Protein AF-A0A957F0U4-F1 (afdb_monomer_lite)

Radius of gyration: 16.95 Å; chains: 1; bounding box: 50×36×35 Å

pLDDT: mean 85.15, std 15.04, range [44.69, 97.94]

Foldseek 3Di:
DDPCLVVVHQAAEEAQDPVVLVVVVVVNVVSVVPDPDPPDDDPCNDPHRYHNHDPVPDDDDFQQDQEDEDPDDQDFDPPQPPDPPQRRGGRLQVCCVVCVRNRHVNGYYHRDDDPCVCVRPVSVVVCVVRDDDDDDDDDDPVVCPVVD

Secondary structure (DSSP, 8-state):
--HHHHTT----EEESSHHHHHHHHHHHHHHHHTS-TTS---TT--S-SEEES-GGG----TT-EEEEEE---S-B-S-----SSTTTTBHHHHHHHHHGGGEEEEEEEEE---GGGGG-HHHHHHHHHH-SS----PPPGGGTGGG-

Structure (mmCIF, N/CA/C/O backbone):
data_AF-A0A957F0U4-F1
#
_entry.id   AF-A0A957F0U4-F1
#
loop_
_atom_site.group_PDB
_atom_site.id
_atom_site.type_symbol
_atom_site.label_atom_id
_atom_site.label_alt_id
_atom_site.label_comp_id
_atom_site.label_asym_id
_atom_site.label_entity_id
_atom_site.label_seq_id
_atom_site.pdbx_PDB_ins_code
_atom_site.Cartn_x
_atom_site.Cartn_y
_atom_site.Cartn_z
_atom_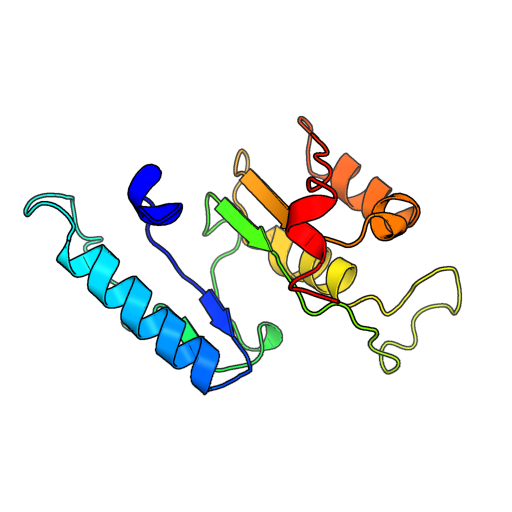site.occupancy
_atom_site.B_iso_or_equiv
_atom_site.auth_seq_id
_atom_site.auth_comp_id
_atom_site.auth_asym_id
_atom_site.auth_atom_id
_atom_site.pdbx_PDB_model_num
ATOM 1 N N . MET A 1 1 ? -16.183 1.140 -14.136 1.00 66.81 1 MET A N 1
ATOM 2 C CA . MET A 1 1 ? -16.352 1.439 -12.695 1.00 66.81 1 MET A CA 1
ATOM 3 C C . MET A 1 1 ? -15.010 1.209 -12.011 1.00 66.81 1 MET A C 1
ATOM 5 O O . MET A 1 1 ? -14.382 0.207 -12.324 1.00 66.81 1 MET A O 1
ATOM 9 N N . THR A 1 2 ? -14.528 2.124 -11.166 1.00 84.88 2 THR A N 1
ATOM 10 C CA . THR A 1 2 ? -13.252 1.944 -10.437 1.00 84.88 2 THR A CA 1
ATOM 11 C C . THR A 1 2 ? -13.449 1.050 -9.208 1.00 84.88 2 THR A C 1
ATOM 13 O O . THR A 1 2 ? -14.565 0.962 -8.696 1.00 84.88 2 THR A O 1
ATOM 16 N N . LEU A 1 3 ? -12.377 0.431 -8.693 1.00 86.19 3 LEU A N 1
ATOM 17 C CA . LEU A 1 3 ? -12.421 -0.366 -7.454 1.00 86.19 3 LEU A CA 1
ATOM 18 C C . LEU A 1 3 ? -12.997 0.440 -6.280 1.00 86.19 3 LEU A C 1
ATOM 20 O O . LEU A 1 3 ? -13.911 -0.016 -5.597 1.00 86.19 3 LEU A O 1
ATOM 24 N N . ALA A 1 4 ? -12.498 1.664 -6.086 1.00 87.88 4 ALA A N 1
ATOM 25 C CA . ALA A 1 4 ? -12.974 2.549 -5.029 1.00 87.88 4 ALA A CA 1
ATOM 26 C C . ALA A 1 4 ? -14.466 2.885 -5.185 1.00 87.88 4 ALA A C 1
ATOM 28 O O . ALA A 1 4 ? -15.193 2.873 -4.197 1.00 87.88 4 ALA A O 1
ATOM 29 N N . GLY A 1 5 ? -14.944 3.107 -6.416 1.00 87.25 5 GLY A N 1
ATOM 30 C CA . GLY A 1 5 ? -16.369 3.307 -6.682 1.00 87.25 5 GLY A CA 1
ATOM 31 C C . GLY A 1 5 ? -17.212 2.068 -6.395 1.00 87.25 5 GLY A C 1
ATOM 32 O O . GLY A 1 5 ? -18.257 2.187 -5.765 1.00 87.25 5 GLY A O 1
ATOM 33 N N . GLY A 1 6 ? -16.740 0.884 -6.798 1.00 88.44 6 GLY A N 1
ATOM 34 C CA . GLY A 1 6 ? -17.403 -0.401 -6.536 1.00 88.44 6 GLY A CA 1
ATOM 35 C C . GLY A 1 6 ? -17.592 -0.704 -5.053 1.00 88.44 6 GLY A C 1
ATOM 36 O O . GLY A 1 6 ? -18.590 -1.302 -4.666 1.00 88.44 6 GLY A O 1
ATOM 37 N N . LEU A 1 7 ? -16.649 -0.254 -4.227 1.00 88.56 7 LEU A N 1
ATOM 38 C CA . LEU A 1 7 ? -16.619 -0.511 -2.789 1.00 88.56 7 LEU A CA 1
ATOM 39 C C . LEU A 1 7 ? -17.058 0.696 -1.940 1.00 88.56 7 LEU A C 1
ATOM 41 O O . LEU A 1 7 ? -17.000 0.632 -0.715 1.00 88.56 7 LEU A O 1
ATOM 45 N N . GLY A 1 8 ? -17.459 1.812 -2.561 1.00 88.69 8 GLY A N 1
ATOM 46 C CA . GLY A 1 8 ? -17.833 3.043 -1.851 1.00 88.69 8 GLY A CA 1
ATOM 47 C C . GLY A 1 8 ? -16.690 3.702 -1.063 1.00 88.69 8 GLY A C 1
ATOM 48 O O . GLY A 1 8 ? -16.945 4.522 -0.176 1.00 88.69 8 GLY A O 1
ATOM 49 N N . LEU A 1 9 ? -15.437 3.369 -1.378 1.00 88.56 9 LEU A N 1
ATOM 50 C CA . LEU A 1 9 ? -14.249 3.809 -0.645 1.00 88.56 9 LEU A CA 1
ATOM 51 C C . LEU A 1 9 ? -13.925 5.278 -0.898 1.00 88.56 9 LEU A C 1
ATOM 53 O O . LEU A 1 9 ? -14.300 5.867 -1.914 1.00 88.56 9 LEU A O 1
ATOM 57 N N . GLU A 1 10 ? -13.184 5.857 0.036 1.00 90.19 10 GLU A N 1
ATOM 58 C CA . GLU A 1 10 ? -12.592 7.179 -0.091 1.00 90.19 10 GLU A CA 1
ATOM 59 C C . GLU A 1 10 ? -11.103 7.028 -0.451 1.00 90.19 10 GLU A C 1
ATOM 61 O O . GLU A 1 10 ? -10.327 6.560 0.383 1.00 90.19 10 GLU A O 1
ATOM 66 N N . PRO A 1 11 ? -10.689 7.346 -1.694 1.00 92.81 11 PRO A N 1
ATOM 67 C CA . PRO A 1 11 ? -9.326 7.081 -2.130 1.00 92.81 11 PRO A CA 1
ATOM 68 C C . PRO A 1 11 ? -8.342 8.168 -1.687 1.00 92.81 11 PRO A C 1
ATOM 70 O O . PRO A 1 11 ? -8.630 9.370 -1.732 1.00 92.81 11 PRO A O 1
ATOM 73 N N . PHE A 1 12 ? -7.146 7.696 -1.352 1.00 94.56 12 PHE A N 1
ATOM 74 C CA . PHE A 1 12 ? -5.940 8.468 -1.083 1.00 94.56 12 PHE A CA 1
ATOM 75 C C . PHE A 1 12 ? -4.772 7.814 -1.817 1.00 94.56 12 PHE A C 1
ATOM 77 O O . PHE A 1 12 ? -4.815 6.614 -2.093 1.00 94.56 12 PHE A O 1
ATOM 84 N N . GLY A 1 13 ? -3.735 8.580 -2.135 1.00 94.62 13 GLY A N 1
ATOM 85 C CA . GLY A 1 13 ? -2.591 8.043 -2.859 1.00 94.62 13 GLY A CA 1
ATOM 86 C C . GLY A 1 13 ? -1.367 8.939 -2.817 1.00 94.62 13 GLY A C 1
ATOM 87 O O . GLY A 1 13 ? -1.447 10.130 -2.519 1.00 94.62 13 GLY A O 1
ATOM 88 N N . VAL A 1 14 ? -0.232 8.335 -3.140 1.00 95.50 14 VAL A N 1
ATOM 89 C CA . VAL A 1 14 ? 1.056 8.997 -3.314 1.00 95.50 14 VAL A CA 1
ATOM 90 C C . VAL A 1 14 ? 1.693 8.457 -4.587 1.00 95.50 14 VAL A C 1
ATOM 92 O O . VAL A 1 14 ? 1.637 7.256 -4.846 1.00 95.50 14 VAL A O 1
ATOM 95 N N . GLU A 1 15 ? 2.234 9.346 -5.407 1.00 95.62 15 GLU A N 1
ATOM 96 C CA . GLU A 1 15 ? 2.829 9.014 -6.697 1.00 95.62 15 GLU A CA 1
ATOM 97 C C . GLU A 1 15 ? 3.985 9.974 -6.976 1.00 95.62 15 GLU A C 1
ATOM 99 O O . GLU A 1 15 ? 3.832 11.182 -6.829 1.00 95.62 15 GLU A O 1
ATOM 104 N N . LEU A 1 16 ? 5.132 9.435 -7.389 1.00 94.56 16 LEU A N 1
ATOM 105 C CA . LEU A 1 16 ? 6.346 10.210 -7.660 1.00 94.56 16 LEU A CA 1
ATOM 106 C C . LEU A 1 16 ? 6.346 10.857 -9.047 1.00 94.56 16 LEU A C 1
ATOM 108 O O . LEU A 1 16 ? 6.992 11.876 -9.248 1.00 94.56 16 LEU A O 1
ATOM 112 N N . HIS A 1 17 ? 5.666 10.255 -10.021 1.00 95.38 17 HIS A N 1
ATOM 113 C CA . HIS A 1 17 ? 5.626 10.757 -11.386 1.00 95.38 17 HIS A CA 1
ATOM 114 C C . HIS A 1 17 ? 4.478 11.753 -11.563 1.00 95.38 17 HIS A C 1
ATOM 116 O O . HIS A 1 17 ? 3.307 11.365 -11.560 1.00 95.38 17 HIS A O 1
ATOM 122 N N . GLU A 1 18 ? 4.809 13.008 -11.857 1.00 96.19 18 GLU A N 1
ATOM 123 C CA . GLU A 1 18 ? 3.865 14.127 -11.981 1.00 96.19 18 GLU A CA 1
ATOM 124 C C . GLU A 1 18 ? 2.632 13.802 -12.831 1.00 96.19 18 GLU A C 1
ATOM 126 O O . GLU A 1 18 ? 1.501 13.895 -12.357 1.00 96.19 18 GLU A O 1
ATOM 131 N N . GLY A 1 19 ? 2.834 13.319 -14.062 1.00 97.06 19 GLY A N 1
ATOM 132 C CA . GLY A 1 19 ? 1.721 12.984 -14.958 1.00 97.06 19 GLY A CA 1
ATOM 133 C C . GLY A 1 19 ? 0.788 11.889 -14.419 1.00 97.06 19 GLY A C 1
ATOM 134 O O . GLY A 1 19 ? -0.423 11.957 -14.624 1.00 97.06 19 GLY A O 1
ATOM 135 N N . ARG A 1 20 ? 1.317 10.899 -13.682 1.00 95.75 20 ARG A N 1
ATOM 136 C CA . ARG A 1 20 ? 0.506 9.840 -13.062 1.00 95.75 20 ARG A CA 1
ATOM 137 C C . ARG A 1 20 ? -0.223 10.369 -11.830 1.00 95.75 20 ARG A C 1
ATOM 139 O O . ARG A 1 20 ? -1.387 10.028 -11.630 1.00 95.75 20 ARG A O 1
ATOM 146 N N . ALA A 1 21 ? 0.421 11.238 -11.049 1.00 96.19 21 ALA A N 1
ATOM 147 C CA . ALA A 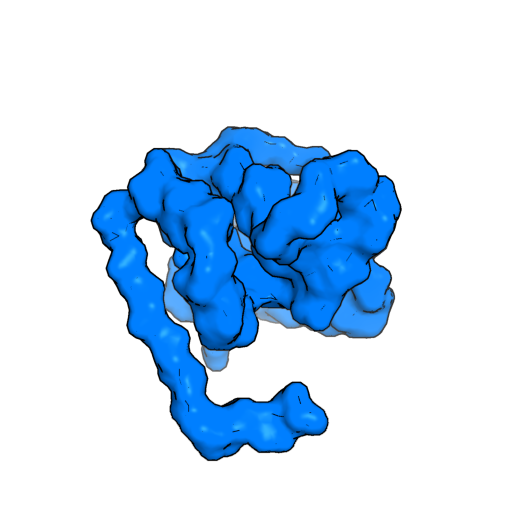1 21 ? -0.202 11.898 -9.908 1.00 96.19 21 ALA A CA 1
ATOM 148 C C . ALA A 1 21 ? -1.372 12.788 -10.359 1.00 96.19 21 ALA A C 1
ATOM 150 O O . ALA A 1 21 ? -2.448 12.743 -9.761 1.00 96.19 21 ALA A O 1
ATOM 151 N N . GLU A 1 22 ? -1.208 13.535 -11.451 1.00 96.50 22 GLU A N 1
ATOM 152 C CA . GLU A 1 22 ? -2.260 14.395 -11.998 1.00 96.50 22 GLU A CA 1
ATOM 153 C C . GLU A 1 22 ? -3.419 13.587 -12.604 1.00 96.50 22 GLU A C 1
ATOM 155 O O . GLU A 1 22 ? -4.595 13.878 -12.355 1.00 96.50 22 GLU A O 1
ATOM 160 N N . ALA A 1 23 ? -3.111 12.495 -13.310 1.00 95.81 23 ALA A N 1
ATOM 161 C CA . ALA A 1 23 ? -4.126 11.551 -13.773 1.00 95.81 23 ALA A CA 1
ATOM 162 C C . ALA A 1 23 ? -4.918 10.947 -12.597 1.00 95.81 23 ALA A C 1
ATOM 164 O O . ALA A 1 23 ? -6.149 10.873 -12.643 1.00 95.81 23 ALA A O 1
ATOM 165 N N . ALA A 1 24 ? -4.236 10.574 -11.508 1.00 94.81 24 ALA A N 1
ATOM 166 C CA . ALA A 1 24 ? -4.876 10.064 -10.301 1.00 94.81 24 ALA A CA 1
ATOM 167 C C . ALA A 1 24 ? -5.756 11.124 -9.616 1.00 94.81 24 ALA A C 1
ATOM 169 O O . ALA A 1 24 ? -6.881 10.812 -9.222 1.00 94.81 24 ALA A O 1
ATOM 170 N N . ARG A 1 25 ? -5.303 12.384 -9.518 1.00 95.25 25 ARG A N 1
ATOM 171 C CA . ARG A 1 25 ? -6.116 13.504 -8.999 1.00 95.25 25 ARG A CA 1
ATOM 172 C C . ARG A 1 25 ? -7.397 13.680 -9.796 1.00 95.25 25 ARG A C 1
ATOM 174 O O . ARG A 1 25 ? -8.474 13.746 -9.205 1.00 95.25 25 ARG A O 1
ATOM 181 N N . THR A 1 26 ? -7.282 13.690 -11.122 1.00 94.69 26 THR A N 1
ATOM 182 C CA . THR A 1 26 ? -8.427 13.812 -12.030 1.00 94.69 26 THR A CA 1
ATOM 183 C C . THR A 1 26 ? -9.416 12.664 -11.822 1.00 94.69 26 THR A C 1
ATOM 185 O O . THR A 1 26 ? -10.610 12.902 -11.631 1.00 94.69 26 THR A O 1
ATOM 188 N N . ALA A 1 27 ? -8.932 11.420 -11.776 1.00 93.44 27 ALA A N 1
ATOM 189 C CA . ALA A 1 27 ? -9.775 10.245 -11.561 1.00 93.44 27 ALA A CA 1
ATOM 190 C C . ALA A 1 27 ? -10.475 10.258 -10.188 1.00 93.44 27 ALA A C 1
ATOM 192 O O . ALA A 1 27 ? -11.654 9.911 -10.086 1.00 93.44 27 ALA A O 1
ATOM 193 N N . VAL A 1 28 ? -9.780 10.688 -9.129 1.00 92.88 28 VAL A N 1
ATOM 194 C CA . VAL A 1 28 ? -10.364 10.832 -7.788 1.00 92.88 28 VAL A CA 1
ATOM 195 C C . VAL A 1 28 ? -11.416 11.938 -7.755 1.00 92.88 28 VAL A C 1
ATOM 197 O O . VAL A 1 28 ? -12.493 11.723 -7.202 1.00 92.88 28 VAL A O 1
ATOM 200 N N . ALA A 1 29 ? -11.159 13.092 -8.373 1.00 90.69 29 ALA A N 1
ATOM 201 C CA . ALA A 1 29 ? -12.130 14.181 -8.447 1.00 90.69 29 ALA A CA 1
ATOM 202 C C . ALA A 1 29 ? -13.418 13.743 -9.164 1.00 90.69 29 ALA A C 1
ATOM 204 O O . ALA A 1 29 ? -14.516 13.964 -8.652 1.00 90.69 29 ALA A O 1
ATOM 205 N N . GLN A 1 30 ? -13.288 13.046 -10.297 1.00 91.25 30 GLN A N 1
ATOM 206 C CA . GLN A 1 30 ? -14.424 12.487 -11.035 1.00 91.25 30 GLN A CA 1
ATOM 207 C C . GLN A 1 30 ? -15.207 11.465 -10.204 1.00 91.25 30 GLN A C 1
ATOM 209 O O . GLN A 1 30 ? -16.437 11.507 -10.178 1.00 91.25 30 GLN A O 1
ATOM 214 N N . LEU A 1 31 ? -14.513 10.574 -9.487 1.00 89.81 31 LEU A N 1
ATOM 215 C CA . LEU A 1 31 ? -15.157 9.596 -8.611 1.00 89.81 31 LEU A CA 1
ATOM 216 C C . LEU A 1 31 ? -15.995 10.276 -7.524 1.00 89.81 31 LEU A C 1
ATOM 218 O O . LEU A 1 31 ? -17.117 9.850 -7.259 1.00 89.81 31 LEU A O 1
ATOM 222 N N . LEU A 1 32 ? -15.450 11.310 -6.884 1.00 87.19 32 LEU A N 1
ATOM 223 C CA . LEU A 1 32 ? -16.130 12.029 -5.808 1.00 87.19 32 LEU A CA 1
ATOM 224 C C . LEU A 1 32 ? -17.325 12.827 -6.331 1.00 87.19 32 LEU A C 1
ATOM 226 O O . LEU A 1 32 ? -18.377 12.801 -5.699 1.00 87.19 32 LEU A O 1
ATOM 230 N N . ALA A 1 33 ? -17.190 13.464 -7.497 1.00 87.19 33 ALA A N 1
ATOM 231 C CA . ALA A 1 33 ? -18.282 14.180 -8.155 1.00 87.19 33 ALA A CA 1
ATOM 232 C C . ALA A 1 33 ? -19.440 13.252 -8.566 1.00 87.19 33 ALA A C 1
ATOM 234 O O . ALA A 1 33 ? -20.590 13.680 -8.594 1.00 87.19 33 ALA A O 1
ATOM 235 N N . ALA A 1 34 ? -19.149 11.981 -8.857 1.00 87.06 34 ALA A N 1
ATOM 236 C CA . ALA A 1 34 ? -20.150 10.978 -9.214 1.00 87.06 34 ALA A CA 1
ATOM 237 C C . ALA A 1 34 ? -20.856 10.333 -8.003 1.00 87.06 34 ALA A C 1
ATOM 239 O O . ALA A 1 34 ? -21.764 9.521 -8.197 1.00 87.06 34 ALA A O 1
ATOM 240 N N . ARG A 1 35 ? -20.458 10.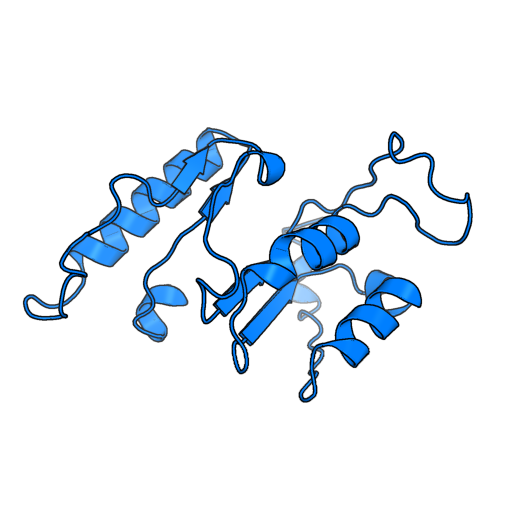641 -6.756 1.00 82.56 35 ARG A N 1
ATOM 241 C CA . ARG A 1 35 ? -21.124 10.086 -5.565 1.00 82.56 35 ARG A CA 1
ATOM 242 C C . ARG A 1 35 ? -22.523 10.700 -5.405 1.00 82.56 35 ARG A C 1
ATOM 244 O O . ARG A 1 35 ? -22.682 11.902 -5.609 1.00 82.56 35 ARG A O 1
ATOM 251 N N . PRO A 1 36 ? -23.535 9.912 -4.999 1.00 76.31 36 PRO A N 1
ATOM 252 C CA . PRO A 1 36 ? -24.874 10.438 -4.763 1.00 76.31 36 PRO A CA 1
ATOM 253 C C . PRO A 1 36 ? -24.848 11.552 -3.713 1.00 76.31 36 PRO A C 1
ATOM 255 O O . PRO A 1 36 ? -24.211 11.413 -2.664 1.00 76.31 36 PRO A O 1
ATOM 258 N N . VAL A 1 37 ? -25.580 12.636 -3.975 1.00 60.81 37 VAL A N 1
ATOM 259 C CA . VAL A 1 37 ? -25.801 13.721 -3.012 1.00 60.81 37 VAL A CA 1
ATOM 260 C C . VAL A 1 37 ? -26.464 13.124 -1.765 1.00 60.81 37 VAL A C 1
ATOM 262 O O . VAL A 1 37 ? -27.569 12.597 -1.847 1.00 60.81 37 VAL A O 1
ATOM 265 N N . GLY A 1 38 ? -25.765 13.151 -0.627 1.00 59.44 38 GLY A N 1
ATOM 266 C CA . GLY A 1 38 ? -26.205 12.529 0.630 1.00 59.44 38 GLY A CA 1
ATOM 267 C C . GLY A 1 38 ? -25.319 11.382 1.127 1.00 59.44 38 GLY A C 1
ATOM 268 O O . GLY A 1 38 ? -25.467 10.966 2.273 1.00 59.44 38 GLY A O 1
ATOM 269 N N . ALA A 1 39 ? -24.355 10.905 0.329 1.00 60.88 39 ALA A N 1
ATOM 270 C CA . ALA A 1 39 ? -23.247 10.121 0.868 1.00 60.88 39 ALA A CA 1
ATOM 271 C C . ALA A 1 39 ? -22.448 11.027 1.815 1.00 60.88 39 ALA A C 1
ATOM 273 O O . ALA A 1 39 ? -21.832 11.982 1.347 1.00 60.88 39 ALA A O 1
ATOM 274 N N . THR A 1 40 ? -22.518 10.764 3.125 1.00 53.06 40 THR A N 1
ATOM 275 C CA . THR A 1 40 ? -21.939 11.601 4.185 1.00 53.06 40 THR A CA 1
ATOM 276 C C . THR A 1 40 ? -20.516 12.027 3.818 1.00 53.06 40 THR A C 1
ATOM 278 O O . THR A 1 40 ? -19.617 11.182 3.813 1.00 53.06 40 THR A O 1
ATOM 281 N N . PRO A 1 41 ? -20.277 13.309 3.491 1.00 55.06 41 PRO A N 1
ATOM 282 C CA . PRO A 1 41 ? -18.922 13.819 3.418 1.00 55.06 41 PRO A CA 1
ATOM 283 C C . PRO A 1 41 ? -18.334 13.721 4.824 1.00 55.06 41 PRO A C 1
ATOM 285 O O . PRO A 1 41 ? -19.011 14.063 5.797 1.00 55.06 41 PRO A O 1
ATOM 288 N N . SER A 1 42 ? -17.083 13.275 4.951 1.00 56.59 42 SER A N 1
ATOM 289 C CA . SER A 1 42 ? -16.340 13.514 6.190 1.00 56.59 42 SER A CA 1
ATOM 290 C C . SER A 1 42 ? -16.434 15.011 6.516 1.00 56.59 42 SER A C 1
ATOM 292 O O . SER A 1 42 ? -16.163 15.848 5.654 1.00 56.59 42 SER A O 1
ATOM 294 N N . ILE A 1 43 ? -16.847 15.345 7.743 1.00 53.56 43 ILE A N 1
ATOM 295 C CA . ILE A 1 43 ? -17.037 16.726 8.236 1.00 53.56 43 ILE A CA 1
ATOM 296 C C . ILE A 1 43 ? -15.728 17.545 8.130 1.00 53.56 43 ILE A C 1
ATOM 298 O O . ILE A 1 43 ? -15.750 18.772 8.109 1.00 53.56 43 ILE A O 1
ATOM 302 N N . THR A 1 44 ? -14.594 16.862 7.961 1.00 57.00 44 THR A N 1
ATOM 303 C CA . THR A 1 44 ? -13.269 17.397 7.639 1.00 57.00 44 THR A CA 1
ATOM 304 C C . THR A 1 44 ? -12.733 16.719 6.379 1.00 57.00 44 THR A C 1
ATOM 306 O O . THR A 1 44 ? -11.835 15.876 6.433 1.00 57.00 44 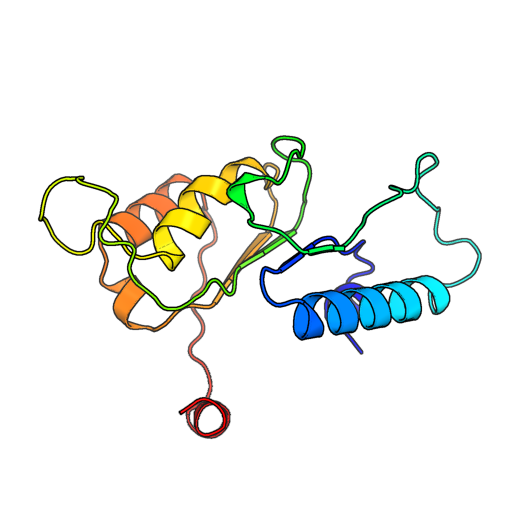THR A O 1
ATOM 309 N N . ALA A 1 45 ? -13.307 17.046 5.218 1.00 61.88 45 ALA A N 1
ATOM 310 C CA . ALA A 1 45 ? -12.774 16.564 3.950 1.00 61.88 45 ALA A CA 1
ATOM 311 C C . ALA A 1 45 ? -11.309 17.033 3.804 1.00 61.88 45 ALA A C 1
ATOM 313 O O . ALA A 1 45 ? -11.042 18.233 3.895 1.00 61.88 45 ALA A O 1
ATOM 314 N N . PRO A 1 46 ? -10.351 16.114 3.607 1.00 64.62 46 PRO A N 1
ATOM 315 C CA . PRO A 1 46 ? -8.947 16.477 3.514 1.00 64.62 46 PRO A CA 1
ATOM 316 C C . PRO A 1 46 ? -8.696 17.315 2.262 1.00 64.62 46 PRO A C 1
ATOM 318 O O . PRO A 1 46 ? -9.177 16.988 1.175 1.00 64.62 46 PRO A O 1
ATOM 321 N N . THR A 1 47 ? -7.899 18.372 2.415 1.00 71.38 47 THR A N 1
ATOM 322 C CA . THR A 1 47 ? -7.529 19.283 1.322 1.00 71.38 47 THR A CA 1
ATOM 323 C C . THR A 1 47 ? -6.687 18.582 0.252 1.00 71.38 47 THR A C 1
ATOM 325 O O . THR A 1 47 ? -6.749 18.946 -0.919 1.00 71.38 47 THR A O 1
ATOM 328 N N . THR A 1 48 ? -5.945 17.536 0.637 1.00 83.44 48 THR A N 1
ATOM 329 C CA . THR A 1 48 ? -5.057 16.776 -0.251 1.00 83.44 48 THR A CA 1
ATOM 330 C C . THR A 1 48 ? -5.389 15.288 -0.188 1.00 83.44 48 THR A C 1
ATOM 332 O O . THR A 1 48 ? -5.324 14.675 0.875 1.00 83.44 48 THR A O 1
ATOM 335 N N . ARG A 1 49 ? -5.730 14.697 -1.341 1.00 91.06 49 ARG A N 1
ATOM 336 C CA . ARG A 1 49 ? -6.005 13.252 -1.485 1.00 91.06 49 ARG A CA 1
ATOM 337 C C . ARG A 1 49 ? -4.890 12.495 -2.188 1.00 91.06 49 ARG A C 1
ATOM 339 O O . ARG A 1 49 ? -4.605 11.360 -1.823 1.00 91.06 49 ARG A O 1
ATOM 346 N N . ILE A 1 50 ? -4.288 13.124 -3.196 1.00 94.88 50 ILE A N 1
ATOM 347 C CA . ILE A 1 50 ? -3.182 12.571 -3.974 1.00 94.88 50 ILE A CA 1
ATOM 348 C C . ILE A 1 50 ? -1.962 13.465 -3.790 1.00 94.88 50 ILE A C 1
ATOM 350 O O . ILE A 1 50 ? -1.970 14.635 -4.194 1.00 94.88 50 ILE A O 1
ATOM 354 N N . LEU A 1 51 ? -0.922 12.898 -3.193 1.00 94.38 51 LEU A N 1
ATOM 355 C CA . LEU A 1 51 ? 0.374 13.532 -3.018 1.00 94.38 51 LEU A CA 1
ATOM 356 C C . LEU A 1 51 ? 1.261 13.235 -4.238 1.00 94.38 51 LEU A C 1
ATOM 358 O O . LEU A 1 51 ? 1.410 12.077 -4.621 1.00 94.38 51 LEU A O 1
ATOM 362 N N . HIS A 1 52 ? 1.828 14.280 -4.843 1.00 96.06 52 HIS A N 1
ATOM 363 C CA . HIS A 1 52 ? 2.890 14.142 -5.844 1.00 96.06 52 HIS A CA 1
ATOM 364 C C . HIS A 1 52 ? 4.236 14.268 -5.122 1.00 96.06 52 HIS A C 1
ATOM 366 O O . HIS A 1 52 ? 4.758 15.373 -4.999 1.00 96.06 52 HIS A O 1
ATOM 372 N N . ASP A 1 53 ? 4.701 13.173 -4.524 1.00 94.94 53 ASP A N 1
ATOM 373 C CA . ASP A 1 53 ? 5.908 13.128 -3.692 1.00 94.94 53 ASP A CA 1
ATOM 374 C C . ASP A 1 53 ? 6.308 11.664 -3.416 1.00 94.94 53 ASP A C 1
ATOM 376 O O . ASP A 1 53 ? 5.620 10.721 -3.815 1.00 94.94 53 ASP A O 1
ATOM 380 N N . SER A 1 54 ? 7.410 11.466 -2.700 1.00 92.19 54 SER A N 1
ATOM 381 C CA . SER A 1 54 ? 7.795 10.189 -2.115 1.00 92.19 54 SER A CA 1
ATOM 382 C C . SER A 1 54 ? 6.837 9.774 -1.000 1.00 92.19 54 SER A C 1
ATOM 384 O O . SER A 1 54 ? 6.431 10.581 -0.163 1.00 92.19 54 SER A O 1
ATOM 386 N N . TYR A 1 55 ? 6.540 8.474 -0.914 1.00 90.19 55 TYR A N 1
ATOM 387 C CA . TYR A 1 55 ? 5.763 7.916 0.197 1.00 90.19 55 TYR A CA 1
ATOM 388 C C . TYR A 1 55 ? 6.457 8.102 1.558 1.00 90.19 55 TYR A C 1
ATOM 390 O O . TYR A 1 55 ? 5.779 8.096 2.583 1.00 90.19 55 TYR A O 1
ATOM 398 N N . HIS A 1 56 ? 7.778 8.321 1.578 1.00 89.25 56 HIS A N 1
ATOM 399 C CA . HIS A 1 56 ? 8.523 8.671 2.791 1.00 89.25 56 HIS A CA 1
ATOM 400 C C . HIS A 1 56 ? 8.095 10.020 3.385 1.00 89.25 56 HIS A C 1
ATOM 402 O O . HIS A 1 56 ? 8.182 10.204 4.597 1.00 89.25 56 HIS A O 1
ATOM 408 N N . ASN A 1 57 ? 7.590 10.937 2.555 1.00 89.94 57 ASN A N 1
ATOM 409 C CA . ASN A 1 57 ? 7.113 12.253 2.981 1.00 89.94 57 ASN A CA 1
ATOM 410 C C . ASN A 1 57 ? 5.631 12.234 3.392 1.00 89.94 57 ASN A C 1
ATOM 412 O O . ASN A 1 57 ? 5.095 13.244 3.852 1.00 89.94 57 ASN A O 1
ATOM 416 N N . LEU A 1 58 ? 4.948 11.090 3.252 1.00 89.88 58 LEU A N 1
ATOM 417 C CA . LEU A 1 58 ? 3.549 10.967 3.634 1.00 89.88 58 LEU A CA 1
ATOM 418 C C . LEU A 1 58 ? 3.404 10.942 5.160 1.00 89.88 58 LEU A C 1
ATOM 420 O O . LEU A 1 58 ? 3.747 9.966 5.829 1.00 89.88 58 LEU A O 1
ATOM 424 N N . VAL A 1 59 ? 2.792 11.992 5.705 1.00 88.94 59 VAL A N 1
ATOM 425 C CA . VAL A 1 59 ? 2.346 12.031 7.101 1.00 88.94 59 VAL A CA 1
ATOM 426 C C . VAL A 1 59 ? 0.887 11.597 7.165 1.00 88.94 59 VAL A C 1
ATOM 428 O O . VAL A 1 59 ? -0.009 12.303 6.708 1.00 88.94 59 VAL A O 1
ATOM 431 N N . THR A 1 60 ? 0.641 10.421 7.739 1.00 91.00 60 THR A N 1
ATOM 432 C CA . THR A 1 60 ? -0.707 9.866 7.907 1.00 91.00 60 THR A CA 1
ATOM 433 C C . THR A 1 60 ? -0.822 9.050 9.193 1.00 91.00 60 THR A C 1
ATOM 435 O O . THR A 1 60 ? 0.176 8.638 9.791 1.00 91.00 60 THR A O 1
ATOM 438 N N . SER A 1 61 ? -2.053 8.836 9.654 1.00 92.19 61 SER A N 1
ATOM 439 C CA . SER A 1 61 ? -2.335 8.107 10.888 1.00 92.19 61 SER A CA 1
ATOM 440 C C . SER A 1 61 ? -1.984 6.624 10.763 1.00 92.19 61 SER A C 1
ATOM 442 O O . SER A 1 61 ? -2.272 5.964 9.763 1.00 92.19 61 SER A O 1
ATOM 444 N N . ARG A 1 62 ? -1.426 6.056 11.839 1.00 95.69 62 ARG A N 1
ATOM 445 C CA . ARG A 1 62 ? -1.351 4.597 11.987 1.00 95.69 62 ARG A CA 1
ATOM 446 C C . ARG A 1 62 ? -2.770 4.042 12.065 1.00 95.69 62 ARG A C 1
ATOM 448 O O . ARG A 1 62 ? -3.588 4.574 12.809 1.00 95.69 62 ARG A O 1
ATOM 455 N N . GLY A 1 63 ? -3.052 2.992 11.302 1.00 96.81 63 GLY A N 1
ATOM 456 C CA . GLY A 1 63 ? -4.403 2.448 11.181 1.00 96.81 63 GLY A CA 1
ATOM 457 C C . GLY A 1 63 ? -5.431 3.414 10.582 1.00 96.81 63 GLY A C 1
ATOM 458 O O . GLY A 1 63 ? -6.616 3.255 10.846 1.00 96.81 63 GLY A O 1
ATOM 459 N N . GLY A 1 64 ? -5.004 4.424 9.816 1.00 94.69 64 GLY A N 1
ATOM 460 C CA . GLY A 1 64 ? -5.907 5.390 9.185 1.00 94.69 64 GLY A CA 1
ATOM 461 C C . GLY A 1 64 ? -6.706 4.834 8.002 1.00 94.69 64 GLY A C 1
ATOM 462 O O . GLY A 1 64 ? -7.662 5.471 7.569 1.00 94.69 64 GLY A O 1
ATOM 463 N N . TYR A 1 65 ? -6.338 3.658 7.481 1.00 95.94 65 TYR A N 1
ATOM 464 C CA . TYR A 1 65 ? -6.962 3.070 6.296 1.00 95.94 65 TYR A CA 1
ATOM 465 C C . TYR A 1 65 ? -7.498 1.667 6.570 1.00 95.94 65 TYR A C 1
ATOM 467 O O . TYR A 1 65 ? -6.872 0.858 7.256 1.00 95.94 65 TYR A O 1
ATOM 475 N N . ASN A 1 66 ? -8.643 1.352 5.965 1.00 96.25 66 ASN A N 1
ATOM 476 C CA . ASN A 1 66 ? -9.234 0.014 5.973 1.00 96.25 66 ASN A CA 1
ATOM 477 C C . ASN A 1 66 ? -8.816 -0.848 4.769 1.00 96.25 66 ASN A C 1
ATOM 479 O O . ASN A 1 66 ? -9.001 -2.064 4.805 1.00 96.25 66 ASN A O 1
ATOM 483 N N . LEU A 1 67 ? -8.237 -0.237 3.732 1.00 97.50 67 LEU A N 1
ATOM 484 C CA . LEU A 1 67 ? -7.678 -0.910 2.565 1.00 97.50 67 LEU A CA 1
ATOM 485 C C . LEU A 1 67 ? -6.361 -0.238 2.160 1.00 97.50 67 LEU A C 1
ATOM 487 O O . LEU A 1 67 ? -6.317 0.980 2.000 1.00 97.50 67 LEU A O 1
ATOM 491 N N . LEU A 1 68 ? -5.313 -1.035 1.947 1.00 97.19 68 LEU A N 1
ATOM 492 C CA . LEU A 1 68 ? -4.080 -0.608 1.284 1.00 97.19 68 LEU A CA 1
ATOM 493 C C . LEU A 1 68 ? -3.940 -1.331 -0.055 1.00 97.19 68 LEU A C 1
ATOM 495 O O . LEU A 1 68 ? -4.006 -2.557 -0.109 1.00 97.19 68 LEU A O 1
ATOM 499 N N . TYR A 1 69 ? -3.725 -0.567 -1.124 1.00 97.25 69 TYR A N 1
ATOM 500 C CA . TYR A 1 69 ? -3.377 -1.084 -2.445 1.00 97.25 69 TYR A CA 1
ATOM 501 C C . TYR A 1 69 ? -1.927 -0.715 -2.744 1.00 97.25 69 TYR A C 1
ATOM 503 O O . TYR A 1 69 ? -1.602 0.465 -2.870 1.00 97.25 69 TYR A O 1
ATOM 511 N N . LEU A 1 70 ? -1.060 -1.717 -2.842 1.00 96.12 70 LEU A N 1
ATOM 512 C CA . LEU A 1 70 ? 0.365 -1.548 -3.079 1.00 96.12 70 LEU A CA 1
ATOM 513 C C . LEU A 1 70 ? 0.729 -2.178 -4.422 1.00 96.12 70 LEU A C 1
ATOM 515 O O . LEU A 1 70 ? 0.724 -3.399 -4.560 1.00 96.12 70 LEU A O 1
ATOM 519 N N . ASN A 1 71 ? 1.069 -1.331 -5.387 1.00 94.50 71 ASN A N 1
ATOM 520 C CA . ASN A 1 71 ? 1.731 -1.712 -6.632 1.00 94.50 71 ASN A CA 1
ATOM 521 C C . ASN A 1 71 ? 3.002 -0.870 -6.757 1.00 94.50 71 ASN A C 1
ATOM 523 O O . ASN A 1 71 ? 3.078 0.059 -7.560 1.00 94.50 71 ASN A O 1
ATOM 527 N N . SER A 1 72 ? 3.922 -1.103 -5.826 1.00 91.75 72 SER A N 1
ATOM 528 C CA . SER A 1 72 ? 5.162 -0.345 -5.702 1.00 91.75 72 SER A CA 1
ATOM 529 C C . SER A 1 72 ? 6.080 -0.562 -6.908 1.00 91.75 72 SER A C 1
ATOM 531 O O . SER A 1 72 ? 5.908 -1.538 -7.639 1.00 91.75 72 SER A O 1
ATOM 533 N N . PRO A 1 73 ? 7.057 0.335 -7.139 1.00 90.25 73 PRO A N 1
ATOM 534 C CA . PRO A 1 73 ? 8.039 0.148 -8.200 1.00 90.25 73 PRO A CA 1
ATOM 535 C C . PRO A 1 73 ? 8.765 -1.194 -8.052 1.00 90.25 73 PRO A C 1
ATOM 537 O O . PRO A 1 73 ? 9.172 -1.568 -6.949 1.00 90.25 73 PRO A O 1
ATOM 540 N N . TYR A 1 74 ? 8.922 -1.918 -9.160 1.00 90.19 74 TYR A N 1
ATOM 541 C CA . TYR A 1 74 ? 9.601 -3.214 -9.182 1.00 90.19 74 TYR A CA 1
ATOM 542 C C . TYR A 1 74 ? 11.102 -3.025 -9.335 1.00 90.19 74 TYR A C 1
ATOM 544 O O . TYR A 1 74 ? 11.668 -3.296 -10.392 1.00 90.19 74 TYR A O 1
ATOM 552 N N . ASP A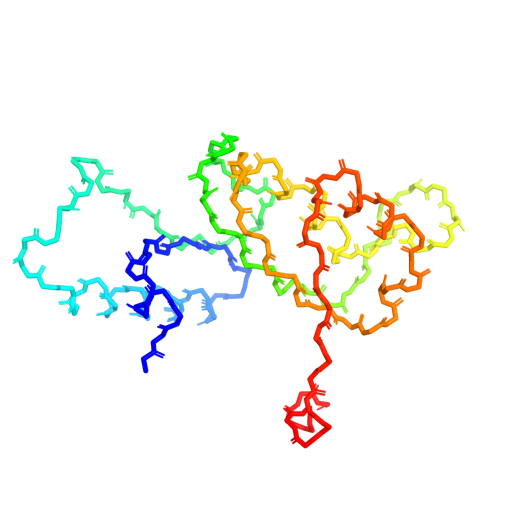 1 75 ? 11.724 -2.534 -8.272 1.00 88.88 75 ASP A N 1
ATOM 553 C CA . ASP A 1 75 ? 13.121 -2.129 -8.295 1.00 88.88 75 ASP A CA 1
ATOM 554 C C . ASP A 1 75 ? 13.850 -2.490 -6.997 1.00 88.88 75 ASP A C 1
ATOM 556 O O . ASP A 1 75 ? 13.276 -3.041 -6.044 1.00 88.88 75 ASP A O 1
ATOM 560 N N . HIS A 1 76 ? 15.139 -2.192 -6.991 1.00 84.31 76 HIS A N 1
ATOM 561 C CA . HIS A 1 76 ? 16.035 -2.342 -5.868 1.00 84.31 76 HIS A CA 1
ATOM 562 C C . HIS A 1 76 ? 16.574 -0.979 -5.431 1.00 84.31 76 HIS A C 1
ATOM 564 O O . HIS A 1 76 ? 16.914 -0.145 -6.260 1.00 84.31 76 HIS A O 1
ATOM 570 N N . ASP A 1 77 ? 16.676 -0.782 -4.124 1.00 74.88 77 ASP A N 1
ATOM 571 C CA . ASP A 1 77 ? 17.464 0.280 -3.523 1.00 74.88 77 ASP A CA 1
ATOM 572 C C . ASP A 1 77 ? 18.762 -0.322 -2.978 1.00 74.88 77 ASP A C 1
ATOM 574 O O . ASP A 1 77 ? 18.745 -1.163 -2.071 1.00 74.88 77 ASP A O 1
ATOM 578 N N . ASP A 1 78 ? 19.878 0.069 -3.585 1.00 63.62 78 ASP A N 1
ATOM 579 C CA . ASP A 1 78 ? 21.215 -0.386 -3.209 1.00 63.62 78 ASP A CA 1
ATOM 580 C C . ASP A 1 78 ? 21.806 0.440 -2.044 1.00 63.62 78 ASP A C 1
ATOM 582 O O . ASP A 1 78 ? 22.861 0.074 -1.518 1.00 63.62 78 ASP A O 1
ATOM 586 N N . GLU A 1 79 ? 21.151 1.532 -1.616 1.00 58.66 79 GLU A N 1
ATOM 587 C CA . GLU A 1 79 ? 21.634 2.417 -0.541 1.00 58.66 79 GLU A CA 1
ATOM 588 C C . GLU A 1 79 ? 21.350 1.876 0.872 1.00 58.66 79 GLU A C 1
ATOM 590 O O . GLU A 1 79 ? 22.070 2.203 1.822 1.00 58.66 79 GLU A O 1
ATOM 595 N N . ASP A 1 80 ? 20.365 0.986 1.026 1.00 52.00 80 ASP A N 1
ATOM 596 C CA . ASP A 1 80 ? 20.091 0.301 2.290 1.00 52.00 80 ASP A CA 1
ATOM 597 C C . ASP A 1 80 ? 21.176 -0.762 2.548 1.00 52.00 80 ASP A C 1
ATOM 599 O O . ASP A 1 80 ? 21.031 -1.941 2.216 1.00 52.00 80 ASP A O 1
ATOM 603 N N . GLY A 1 81 ? 22.279 -0.346 3.182 1.00 46.84 81 GLY A N 1
ATOM 604 C CA . GLY A 1 81 ? 23.420 -1.166 3.624 1.00 46.84 81 GLY A CA 1
ATOM 605 C C . GLY A 1 81 ? 23.107 -2.266 4.657 1.00 46.84 81 GLY A C 1
ATOM 606 O O . GLY A 1 81 ? 23.959 -2.612 5.477 1.00 46.84 81 GLY A O 1
ATOM 607 N N . GLY A 1 82 ? 21.890 -2.811 4.649 1.00 48.28 82 GLY A N 1
ATOM 608 C CA . GLY A 1 82 ? 21.518 -4.022 5.362 1.00 48.28 82 GLY A CA 1
ATOM 609 C C . GLY A 1 82 ? 22.228 -5.249 4.791 1.00 48.28 82 GLY A C 1
ATOM 610 O O . GLY A 1 82 ? 22.581 -5.298 3.615 1.00 48.28 82 GLY A O 1
ATOM 611 N N . ASP A 1 83 ? 22.448 -6.231 5.666 1.00 44.69 83 ASP A N 1
ATOM 612 C CA . ASP A 1 83 ? 23.157 -7.486 5.407 1.00 44.69 83 ASP A CA 1
ATOM 613 C C . ASP A 1 83 ? 22.922 -8.018 3.979 1.00 44.69 83 ASP A C 1
ATOM 615 O O . ASP A 1 83 ? 21.777 -8.161 3.540 1.00 44.69 83 ASP A O 1
ATOM 619 N N . ARG A 1 84 ? 24.013 -8.319 3.257 1.00 45.06 84 ARG A N 1
ATOM 620 C CA . ARG A 1 84 ? 24.044 -8.764 1.844 1.00 45.06 84 ARG A CA 1
ATOM 621 C C . ARG A 1 84 ? 23.456 -10.177 1.650 1.00 45.06 84 ARG A C 1
ATOM 623 O O . ARG A 1 84 ? 23.856 -10.912 0.749 1.00 45.06 84 ARG A O 1
ATOM 630 N N . GLY A 1 85 ? 22.525 -10.578 2.512 1.00 48.81 85 GLY A N 1
ATOM 631 C CA . GLY A 1 85 ? 21.738 -11.795 2.433 1.00 48.81 85 GLY A CA 1
ATOM 632 C C . GLY A 1 85 ? 20.405 -11.568 1.714 1.00 48.81 85 GLY A C 1
ATOM 633 O O . GLY A 1 85 ? 19.621 -10.690 2.070 1.00 48.81 85 GLY A O 1
ATOM 634 N N . ASP A 1 86 ? 20.173 -12.401 0.699 1.00 49.03 86 ASP A N 1
ATOM 635 C CA . ASP A 1 86 ? 18.923 -12.708 -0.012 1.00 49.03 86 ASP A CA 1
ATOM 636 C C . ASP A 1 86 ? 17.837 -11.598 0.014 1.00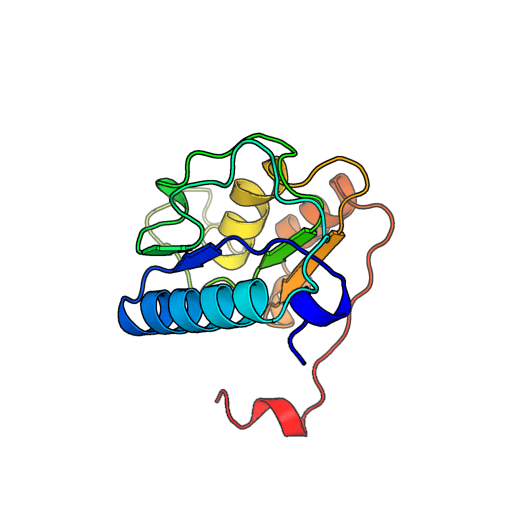 49.03 86 ASP A C 1
ATOM 638 O O . ASP A 1 86 ? 16.834 -11.652 0.733 1.00 49.03 86 ASP A O 1
ATOM 642 N N . HIS A 1 87 ? 18.039 -10.588 -0.841 1.00 49.88 87 HIS A N 1
ATOM 643 C CA . HIS A 1 87 ? 17.074 -9.564 -1.277 1.00 49.88 87 HIS A CA 1
ATOM 644 C C . HIS A 1 87 ? 16.781 -8.373 -0.334 1.00 49.88 87 HIS A C 1
ATOM 646 O O . HIS A 1 87 ? 15.667 -7.840 -0.343 1.00 49.88 87 HIS A O 1
ATOM 652 N N . GLY A 1 88 ? 17.775 -7.920 0.445 1.00 52.69 88 GLY A N 1
ATOM 653 C CA . GLY A 1 88 ? 17.819 -6.666 1.231 1.00 52.69 88 GLY A CA 1
ATOM 654 C C . GLY A 1 88 ? 17.029 -5.472 0.667 1.00 52.69 88 GLY A C 1
ATOM 655 O O . GLY A 1 88 ? 16.064 -5.066 1.308 1.00 52.69 88 GLY A O 1
ATOM 656 N N . GLY A 1 89 ? 17.350 -5.020 -0.546 1.00 70.19 89 GLY A N 1
ATOM 657 C CA . GLY A 1 89 ? 16.884 -3.746 -1.115 1.00 70.19 89 GLY A CA 1
ATOM 658 C C . GLY A 1 89 ? 15.620 -3.752 -1.980 1.00 70.19 89 GLY A C 1
ATOM 659 O O . GLY A 1 89 ? 15.420 -2.819 -2.735 1.00 70.19 89 GLY A O 1
ATOM 660 N N . ARG A 1 90 ? 14.758 -4.779 -1.967 1.00 88.75 90 ARG A N 1
ATOM 661 C CA . ARG A 1 90 ? 13.539 -4.739 -2.812 1.00 88.75 90 ARG A CA 1
ATOM 662 C C . ARG A 1 90 ? 12.585 -3.637 -2.367 1.00 88.75 90 ARG A C 1
ATOM 664 O O . ARG A 1 90 ? 12.038 -3.732 -1.261 1.00 88.75 90 ARG A O 1
ATOM 671 N N . LEU A 1 91 ? 12.291 -2.691 -3.258 1.00 91.00 91 LEU A N 1
ATOM 672 C CA . LEU A 1 91 ? 11.329 -1.628 -2.982 1.00 91.00 91 LEU A CA 1
ATOM 673 C C . LEU A 1 91 ? 9.949 -2.201 -2.647 1.00 91.00 91 LEU A C 1
ATOM 675 O O . LEU A 1 91 ? 9.263 -1.676 -1.774 1.00 91.00 91 LEU A O 1
ATOM 679 N N . GLU A 1 92 ? 9.540 -3.328 -3.238 1.00 93.69 92 GLU A N 1
ATOM 680 C CA . GLU A 1 92 ? 8.229 -3.907 -2.933 1.00 93.69 92 GLU A CA 1
ATOM 681 C C . GLU A 1 92 ? 8.107 -4.375 -1.485 1.00 93.69 92 GLU A C 1
ATOM 683 O O . GLU A 1 92 ? 7.051 -4.225 -0.864 1.00 93.69 92 GLU A O 1
ATOM 688 N N . TYR A 1 93 ? 9.196 -4.918 -0.940 1.00 92.94 93 TYR A N 1
ATOM 689 C CA . TYR A 1 93 ? 9.260 -5.325 0.457 1.00 92.94 93 TYR A CA 1
ATOM 690 C C . TYR A 1 93 ? 9.368 -4.115 1.390 1.00 92.94 93 TYR A C 1
ATOM 692 O O . TYR A 1 93 ? 8.685 -4.085 2.412 1.00 92.94 93 TYR A O 1
ATOM 700 N N . GLN A 1 94 ? 10.173 -3.107 1.043 1.00 91.81 94 GLN A N 1
ATOM 701 C CA . GLN A 1 94 ? 10.260 -1.870 1.826 1.00 91.81 94 GLN A CA 1
ATOM 702 C C . GLN A 1 94 ? 8.897 -1.172 1.914 1.00 91.81 94 GLN A C 1
ATOM 704 O O . GLN A 1 94 ? 8.436 -0.872 3.014 1.00 91.81 94 GLN A O 1
ATOM 709 N N . TRP A 1 95 ? 8.193 -1.011 0.787 1.00 93.62 95 TRP A N 1
ATOM 710 C CA . TRP A 1 95 ? 6.831 -0.475 0.761 1.00 93.62 95 TRP A CA 1
ATOM 711 C C . TRP A 1 95 ? 5.891 -1.293 1.643 1.00 93.62 95 TRP A C 1
ATOM 713 O O . TRP A 1 95 ? 5.159 -0.719 2.446 1.00 93.62 95 TRP A O 1
ATOM 723 N N . LEU A 1 96 ? 5.925 -2.626 1.558 1.00 94.94 96 LEU A N 1
ATOM 724 C CA . LEU A 1 96 ? 5.124 -3.479 2.435 1.00 94.94 96 LEU A CA 1
ATOM 725 C C . LEU A 1 96 ? 5.387 -3.169 3.918 1.00 94.94 96 LEU A C 1
ATOM 727 O O . LEU A 1 96 ? 4.441 -2.959 4.672 1.00 94.94 96 LEU A O 1
ATOM 731 N N . VAL A 1 97 ? 6.651 -3.115 4.341 1.00 94.12 97 VAL A N 1
ATOM 732 C CA . VAL A 1 97 ? 7.014 -2.910 5.752 1.00 94.12 97 VAL A CA 1
ATOM 733 C C . VAL A 1 97 ? 6.688 -1.492 6.230 1.00 94.12 97 VAL A C 1
ATOM 735 O O . VAL A 1 97 ? 6.137 -1.328 7.321 1.00 94.12 97 VAL A O 1
ATOM 738 N N . HIS A 1 98 ? 7.005 -0.474 5.430 1.00 94.12 98 HIS A N 1
ATOM 739 C CA . HIS A 1 98 ? 6.836 0.932 5.796 1.00 94.12 98 HIS A CA 1
ATOM 740 C C . HIS A 1 98 ? 5.373 1.377 5.790 1.00 94.12 98 HIS A C 1
ATOM 742 O O . HIS A 1 98 ? 4.972 2.159 6.651 1.00 94.12 98 HIS A O 1
ATOM 748 N N . THR A 1 99 ? 4.566 0.862 4.858 1.00 95.94 99 THR A N 1
ATOM 749 C CA . THR A 1 99 ? 3.164 1.278 4.706 1.00 95.94 99 THR A CA 1
ATOM 750 C C . THR A 1 99 ? 2.193 0.433 5.530 1.00 95.94 99 THR A C 1
ATOM 752 O O . THR A 1 99 ? 1.139 0.935 5.923 1.00 95.94 99 THR A O 1
ATOM 755 N N . ARG A 1 100 ? 2.540 -0.817 5.892 1.00 96.38 100 ARG A N 1
ATOM 756 C CA . ARG A 1 100 ? 1.679 -1.693 6.716 1.00 96.38 100 ARG A CA 1
ATOM 757 C C . ARG A 1 100 ? 1.141 -1.022 7.986 1.00 96.38 100 ARG A C 1
ATOM 759 O O . ARG A 1 100 ? -0.027 -1.248 8.298 1.00 96.38 100 ARG A O 1
ATOM 766 N N . PRO A 1 101 ? 1.911 -0.217 8.746 1.00 96.56 101 PRO A N 1
ATOM 767 C CA . PRO A 1 101 ? 1.397 0.509 9.906 1.00 96.56 101 PRO A CA 1
ATOM 768 C C . PRO A 1 101 ? 0.188 1.414 9.656 1.00 96.56 101 PRO A C 1
ATOM 770 O O . PRO A 1 101 ? -0.514 1.747 10.610 1.00 96.56 101 PRO A O 1
ATOM 773 N N . TRP A 1 102 ? -0.047 1.838 8.416 1.00 97.19 102 TRP A N 1
ATOM 774 C CA . TRP A 1 102 ? -1.182 2.682 8.050 1.00 97.19 102 TRP A CA 1
ATOM 775 C C . TRP A 1 102 ? -2.488 1.885 7.917 1.00 97.19 102 TRP A C 1
ATOM 777 O O . TRP A 1 102 ? -3.566 2.469 8.002 1.00 97.19 102 TRP A O 1
ATOM 787 N N . LEU A 1 103 ? -2.415 0.557 7.774 1.00 97.88 103 LEU A N 1
ATOM 788 C CA . LEU A 1 103 ? -3.585 -0.319 7.735 1.00 97.88 103 LEU A CA 1
ATOM 789 C C . LEU A 1 103 ? -4.105 -0.610 9.148 1.00 97.88 103 LEU A C 1
ATOM 791 O O . LEU A 1 103 ? -3.347 -0.988 10.046 1.00 97.88 103 LEU A O 1
ATOM 795 N N . GLN A 1 104 ? -5.412 -0.458 9.347 1.00 97.44 104 GLN A N 1
ATOM 796 C CA . GLN A 1 104 ? -6.066 -0.764 10.618 1.00 97.44 104 GLN A CA 1
ATOM 797 C C . GLN A 1 104 ? -6.164 -2.282 10.869 1.00 97.44 104 GLN A C 1
ATOM 799 O O . GLN A 1 104 ? -6.168 -3.071 9.917 1.00 97.44 104 GLN A O 1
ATOM 804 N N . PRO A 1 105 ? -6.320 -2.726 12.131 1.00 96.75 105 PRO A N 1
ATOM 805 C CA . PRO A 1 105 ? -6.699 -4.107 12.429 1.00 96.75 105 PRO A CA 1
ATOM 806 C C . PRO A 1 105 ? -7.971 -4.530 11.677 1.00 96.75 105 PRO A C 1
ATOM 808 O O . PRO A 1 105 ? -8.960 -3.801 11.655 1.00 96.75 105 PRO A O 1
ATOM 811 N N . GLY A 1 106 ? -7.940 -5.705 11.044 1.00 96.88 106 GLY A N 1
ATOM 812 C CA . GLY A 1 106 ? -9.043 -6.209 10.215 1.00 96.88 106 GLY A CA 1
ATOM 813 C C . GLY A 1 106 ? -9.152 -5.582 8.817 1.00 96.88 106 GLY A C 1
ATOM 814 O O . GLY A 1 106 ? -10.060 -5.943 8.072 1.00 96.88 106 GLY A O 1
ATOM 815 N N . GLY A 1 107 ? -8.251 -4.663 8.450 1.00 96.75 107 GLY A N 1
ATOM 816 C CA . GLY A 1 107 ? -8.175 -4.096 7.103 1.00 96.75 107 GLY A CA 1
ATOM 817 C C . GLY A 1 107 ? -7.633 -5.071 6.050 1.00 96.75 107 GLY A C 1
ATOM 818 O O . GLY A 1 107 ? -7.062 -6.114 6.373 1.00 96.75 107 GLY A O 1
ATOM 819 N N . LEU A 1 108 ? -7.797 -4.711 4.775 1.00 97.38 108 LEU A N 1
ATOM 820 C CA . LEU A 1 108 ? -7.358 -5.501 3.621 1.00 97.38 108 LEU A CA 1
ATOM 821 C C . LEU A 1 108 ? -6.082 -4.926 2.990 1.00 97.38 108 LEU A C 1
ATOM 823 O O . LEU A 1 108 ? -6.032 -3.749 2.642 1.00 97.38 108 LEU A O 1
ATOM 827 N N . LEU A 1 109 ? -5.084 -5.779 2.763 1.00 97.94 109 LEU A N 1
ATOM 828 C CA . LEU A 1 109 ? -3.937 -5.472 1.910 1.00 97.94 109 LEU A CA 1
ATOM 829 C C . LEU A 1 109 ? -4.113 -6.143 0.541 1.00 97.94 109 LEU A C 1
ATOM 831 O O . LEU A 1 109 ? -4.225 -7.364 0.457 1.00 97.94 109 LEU A O 1
ATOM 835 N N . LEU A 1 110 ? -4.070 -5.348 -0.527 1.00 97.19 110 LEU A N 1
ATOM 836 C CA . LEU A 1 110 ? -3.878 -5.805 -1.900 1.00 97.19 110 LEU A CA 1
ATOM 837 C C . LEU A 1 110 ? -2.437 -5.489 -2.309 1.00 97.19 110 LEU A C 1
ATOM 839 O O . LEU A 1 110 ? -2.089 -4.326 -2.496 1.00 97.19 110 LEU A O 1
ATOM 843 N N . TRP A 1 111 ? -1.596 -6.518 -2.416 1.00 96.56 111 TRP A N 1
ATOM 844 C CA . TRP A 1 111 ? -0.172 -6.378 -2.726 1.00 96.56 111 TRP A CA 1
ATOM 845 C C . TRP A 1 111 ? 0.137 -7.014 -4.080 1.00 96.56 111 TRP A C 1
ATOM 847 O O . TRP A 1 111 ? 0.115 -8.235 -4.228 1.00 96.56 111 TRP A O 1
ATOM 857 N N . VAL A 1 112 ? 0.376 -6.165 -5.075 1.00 95.12 112 VAL A N 1
ATOM 858 C CA . VAL A 1 112 ? 0.659 -6.552 -6.456 1.00 95.12 112 VAL A CA 1
ATOM 859 C C . VAL A 1 112 ? 2.169 -6.621 -6.629 1.00 95.12 112 VAL A C 1
ATOM 861 O O . VAL A 1 112 ? 2.850 -5.601 -6.547 1.00 95.12 112 VAL A O 1
ATOM 864 N N . VAL A 1 113 ? 2.689 -7.829 -6.842 1.00 93.06 113 VAL A N 1
ATOM 865 C CA . VAL A 1 113 ? 4.132 -8.075 -6.942 1.00 93.06 113 VAL A CA 1
ATOM 866 C C . VAL A 1 113 ? 4.482 -9.145 -7.968 1.00 93.06 113 VAL A C 1
ATOM 868 O O . VAL A 1 113 ? 3.667 -10.034 -8.239 1.00 93.06 113 VAL A O 1
ATOM 871 N N . PRO A 1 114 ? 5.722 -9.132 -8.486 1.00 90.44 114 PRO A N 1
ATOM 872 C CA . PRO A 1 114 ? 6.248 -10.244 -9.263 1.00 90.44 114 PRO A CA 1
ATOM 873 C C . PRO A 1 114 ? 6.243 -11.555 -8.464 1.00 90.44 114 PRO A C 1
ATOM 875 O O . PRO A 1 114 ? 6.553 -11.579 -7.271 1.00 90.44 114 PRO A O 1
ATOM 878 N N . GLN A 1 115 ? 5.969 -12.682 -9.128 1.00 89.56 115 GLN A N 1
ATOM 879 C CA . GLN A 1 115 ? 5.832 -13.988 -8.467 1.00 89.56 115 GLN A CA 1
ATOM 880 C C . GLN A 1 115 ? 7.082 -14.406 -7.670 1.00 89.56 115 GLN A C 1
ATOM 882 O O . GLN A 1 115 ? 6.968 -15.104 -6.659 1.00 89.56 115 GLN A O 1
ATOM 887 N N . HIS A 1 116 ? 8.284 -13.987 -8.083 1.00 87.62 116 HIS A N 1
ATOM 888 C CA . HIS A 1 116 ? 9.516 -14.336 -7.370 1.00 87.62 116 HIS A CA 1
ATOM 889 C C . HIS A 1 116 ? 9.604 -13.713 -5.970 1.00 87.62 116 HIS A C 1
ATOM 891 O O . HIS A 1 116 ? 10.300 -14.280 -5.130 1.00 87.62 116 HIS A O 1
ATOM 897 N N . LEU A 1 117 ? 8.850 -12.645 -5.660 1.00 89.94 117 LEU A N 1
ATOM 898 C CA . LEU A 1 117 ? 8.760 -12.095 -4.296 1.00 89.94 117 LEU A CA 1
ATOM 899 C C . LEU A 1 117 ? 8.186 -13.113 -3.303 1.00 89.94 117 LEU A C 1
ATOM 901 O O . LEU A 1 117 ? 8.505 -13.056 -2.121 1.00 89.94 117 LEU A O 1
ATOM 905 N N . LEU A 1 118 ? 7.405 -14.096 -3.756 1.00 88.44 118 LEU A N 1
ATOM 906 C CA . LEU A 1 118 ? 6.888 -15.156 -2.883 1.00 88.44 118 LEU A CA 1
ATOM 907 C C . LEU A 1 118 ? 7.982 -16.131 -2.421 1.00 88.44 118 LEU A C 1
ATOM 909 O O . LEU A 1 118 ? 7.814 -16.826 -1.417 1.00 88.44 118 LEU A O 1
ATOM 913 N N . ARG A 1 119 ? 9.118 -16.182 -3.132 1.00 89.50 119 ARG A N 1
ATOM 914 C CA . ARG A 1 119 ? 10.303 -16.956 -2.724 1.00 89.50 119 ARG A CA 1
ATOM 915 C C . ARG A 1 119 ? 11.135 -16.217 -1.677 1.00 89.50 119 ARG A C 1
ATOM 917 O O . ARG A 1 119 ? 11.928 -16.844 -0.975 1.00 89.50 119 ARG A O 1
ATOM 924 N N . LEU A 1 120 ? 10.922 -14.909 -1.524 1.00 89.75 120 LEU A N 1
ATOM 925 C CA . LEU A 1 120 ? 11.623 -14.091 -0.551 1.00 89.75 120 LEU A CA 1
ATOM 926 C C . LEU A 1 120 ? 11.118 -14.392 0.862 1.00 89.75 120 LEU A C 1
ATOM 928 O O . LEU A 1 120 ? 10.120 -13.840 1.325 1.00 89.75 120 LEU A O 1
ATOM 932 N N . ARG A 1 121 ? 11.853 -15.239 1.593 1.00 90.50 121 ARG A N 1
ATOM 933 C CA . ARG A 1 121 ? 11.449 -15.705 2.930 1.00 90.50 121 ARG A CA 1
ATOM 934 C C . ARG A 1 121 ? 11.107 -14.572 3.895 1.00 90.50 121 ARG A C 1
ATOM 936 O O . ARG A 1 121 ? 10.185 -14.731 4.689 1.00 90.50 121 ARG A O 1
ATOM 943 N N . LYS A 1 122 ? 11.823 -13.442 3.856 1.00 88.75 122 LYS A N 1
ATOM 944 C CA . LYS A 1 122 ? 11.513 -12.295 4.728 1.00 88.75 122 LYS A CA 1
ATOM 945 C C . LYS A 1 122 ? 10.153 -11.668 4.407 1.00 88.75 122 LYS A C 1
ATOM 947 O O . LYS A 1 122 ? 9.412 -11.383 5.339 1.00 88.75 122 LYS A O 1
ATOM 952 N N . ALA A 1 123 ? 9.793 -11.547 3.129 1.00 91.25 123 ALA A N 1
ATOM 953 C CA . ALA A 1 123 ? 8.497 -11.024 2.712 1.00 91.25 123 ALA A CA 1
ATOM 954 C C . ALA A 1 123 ? 7.368 -11.965 3.142 1.00 91.25 123 ALA A C 1
ATOM 956 O O . ALA A 1 123 ? 6.435 -11.539 3.820 1.00 91.25 123 ALA A O 1
ATOM 957 N N . THR A 1 124 ? 7.509 -13.261 2.857 1.00 92.69 124 THR A N 1
ATOM 958 C CA . THR A 1 124 ? 6.516 -14.272 3.244 1.00 92.69 124 THR A CA 1
ATOM 959 C C . THR A 1 124 ? 6.348 -14.351 4.763 1.00 92.69 124 THR A C 1
ATOM 961 O O . THR A 1 124 ? 5.221 -14.348 5.250 1.00 92.69 124 THR A O 1
ATOM 964 N N . ARG A 1 125 ? 7.444 -14.347 5.539 1.00 93.94 125 ARG A N 1
ATOM 965 C CA . ARG A 1 125 ? 7.372 -14.305 7.012 1.00 93.94 125 ARG A CA 1
ATOM 966 C C . ARG A 1 125 ? 6.685 -13.042 7.520 1.00 93.94 125 ARG A C 1
ATOM 968 O O . ARG A 1 125 ? 5.874 -13.137 8.433 1.00 93.94 125 ARG A O 1
ATOM 975 N N . TYR A 1 126 ? 6.998 -11.882 6.942 1.00 94.94 126 TYR A N 1
ATOM 976 C CA . TYR A 1 126 ? 6.380 -10.624 7.348 1.00 94.94 126 TYR A CA 1
ATOM 977 C C . TYR A 1 126 ? 4.868 -10.655 7.110 1.00 94.94 126 TYR A C 1
ATOM 979 O O . TYR A 1 126 ? 4.107 -10.385 8.036 1.00 94.94 126 TYR A O 1
ATOM 987 N N . ILE A 1 127 ? 4.418 -11.073 5.922 1.00 95.81 127 ILE A N 1
ATOM 988 C CA . ILE A 1 127 ? 2.986 -11.232 5.629 1.00 95.81 127 ILE A CA 1
ATOM 989 C C . ILE A 1 127 ? 2.324 -12.175 6.644 1.00 95.81 127 ILE A C 1
ATOM 991 O O . ILE A 1 127 ? 1.352 -11.793 7.289 1.00 95.81 127 ILE A O 1
ATOM 995 N N . LEU A 1 128 ? 2.884 -13.367 6.857 1.00 95.81 128 LEU A N 1
ATOM 996 C CA . LEU A 1 128 ? 2.302 -14.357 7.771 1.00 95.81 128 LEU A CA 1
ATOM 997 C C . LEU A 1 128 ? 2.322 -13.928 9.249 1.00 95.81 128 LEU A C 1
ATOM 999 O O . LEU A 1 128 ? 1.554 -14.460 10.042 1.00 95.81 128 LEU A O 1
ATOM 1003 N N . SER A 1 129 ? 3.170 -12.969 9.633 1.00 96.44 129 SER A N 1
ATOM 1004 C CA . SER A 1 129 ? 3.175 -12.407 10.992 1.00 96.44 129 SER A CA 1
ATOM 1005 C C . SER A 1 129 ? 2.070 -11.377 11.249 1.00 96.44 129 SER A C 1
ATOM 1007 O O . SER A 1 129 ? 1.727 -11.136 12.404 1.00 96.44 129 SER A O 1
ATOM 1009 N N . TRP A 1 130 ? 1.516 -10.766 10.196 1.00 96.88 130 TRP A N 1
ATOM 1010 C CA . TRP A 1 130 ? 0.548 -9.668 10.312 1.00 96.88 130 TRP A CA 1
ATOM 1011 C C . TRP A 1 130 ? -0.847 -10.002 9.786 1.00 96.88 130 TRP A C 1
ATOM 1013 O O . TRP A 1 130 ? -1.797 -9.308 10.149 1.00 96.88 130 TRP A O 1
ATOM 1023 N N . TYR A 1 131 ? -0.969 -11.018 8.932 1.00 97.38 131 TYR A N 1
ATOM 1024 C CA . TYR A 1 131 ? -2.204 -11.366 8.238 1.00 97.38 131 TYR A CA 1
ATOM 1025 C C . TYR A 1 131 ? -2.546 -12.843 8.448 1.00 97.38 131 TYR A C 1
ATOM 1027 O O . TYR A 1 131 ? -1.700 -13.719 8.281 1.00 97.38 131 TYR A O 1
ATOM 1035 N N . ASP A 1 132 ? -3.806 -13.113 8.780 1.00 95.06 132 ASP A N 1
ATOM 1036 C CA . ASP A 1 132 ? -4.345 -14.448 9.062 1.00 95.06 132 ASP A CA 1
ATOM 1037 C C . ASP A 1 132 ? -5.021 -15.096 7.839 1.00 95.06 132 ASP A C 1
ATOM 1039 O O . ASP A 1 132 ? -5.028 -16.317 7.692 1.00 95.06 132 ASP A O 1
ATOM 1043 N N . ARG A 1 133 ? -5.564 -14.280 6.928 1.00 97.31 133 ARG A N 1
ATOM 1044 C CA . ARG A 1 133 ? -6.263 -14.706 5.708 1.00 97.31 133 ARG A CA 1
ATOM 1045 C C . ARG A 1 133 ? -5.499 -14.290 4.457 1.00 97.31 133 ARG A C 1
ATOM 1047 O O . ARG A 1 133 ? -5.843 -13.317 3.792 1.00 97.31 133 ARG A O 1
ATOM 1054 N N . VAL A 1 134 ? -4.457 -15.052 4.135 1.00 96.88 134 VAL A N 1
ATOM 1055 C CA . VAL A 1 134 ? -3.606 -14.809 2.963 1.00 96.88 134 VAL A CA 1
ATOM 1056 C C . VAL A 1 134 ? -4.113 -15.606 1.764 1.00 96.88 134 VAL A C 1
ATOM 1058 O O . VAL A 1 134 ? -4.251 -16.825 1.827 1.00 96.88 134 VAL A O 1
ATOM 1061 N N . GLN A 1 135 ? -4.365 -14.910 0.657 1.00 96.56 135 GLN A N 1
ATOM 1062 C CA . GLN A 1 135 ? -4.732 -15.502 -0.627 1.00 96.56 135 GLN A CA 1
ATOM 1063 C C . GLN A 1 135 ? -3.790 -14.974 -1.706 1.00 96.56 135 GLN A C 1
ATOM 1065 O O . GLN A 1 135 ? -3.453 -13.792 -1.714 1.00 96.56 135 GLN A O 1
ATOM 1070 N N . VAL A 1 136 ? -3.361 -15.857 -2.605 1.00 94.94 136 VAL A N 1
ATOM 1071 C CA . VAL A 1 136 ? -2.425 -15.526 -3.681 1.00 94.94 136 VAL A CA 1
ATOM 1072 C C . VAL A 1 136 ? -3.092 -15.825 -5.011 1.00 94.94 136 VAL A C 1
ATOM 1074 O O . VAL A 1 136 ? -3.525 -16.950 -5.256 1.00 94.94 136 VAL A O 1
ATOM 1077 N N . TYR A 1 137 ? -3.136 -14.813 -5.871 1.00 93.38 137 TYR A N 1
ATOM 1078 C CA . TYR A 1 137 ? -3.699 -14.894 -7.210 1.00 93.38 137 TYR A CA 1
ATOM 1079 C C . TYR A 1 137 ? -2.600 -14.600 -8.226 1.00 93.38 137 TYR A C 1
ATOM 1081 O O . TYR A 1 137 ? -1.838 -13.648 -8.064 1.00 93.38 137 TYR A O 1
ATOM 1089 N N . ARG A 1 138 ? -2.508 -15.427 -9.268 1.00 89.25 138 ARG A N 1
ATOM 1090 C CA . ARG A 1 138 ? -1.611 -15.192 -10.402 1.00 89.25 138 ARG A CA 1
ATOM 1091 C C . ARG A 1 138 ? -2.387 -14.467 -11.496 1.00 89.25 138 ARG A C 1
ATOM 1093 O O . ARG A 1 138 ? -3.511 -14.867 -11.793 1.00 89.25 138 ARG A O 1
ATOM 1100 N N . PHE A 1 139 ? -1.789 -13.440 -12.096 1.00 84.19 139 PHE A N 1
ATOM 1101 C CA . PHE A 1 139 ? -2.362 -12.821 -13.290 1.00 84.19 139 PHE A CA 1
ATOM 1102 C C . PHE A 1 139 ? -2.490 -13.850 -14.426 1.00 84.19 139 PHE A C 1
ATOM 1104 O O . PHE A 1 139 ? -1.607 -14.705 -14.567 1.00 84.19 139 PHE A O 1
ATOM 1111 N N . PRO A 1 140 ? -3.566 -13.782 -15.227 1.00 82.44 140 PRO A N 1
ATOM 1112 C CA . PRO A 1 140 ? -3.662 -14.515 -16.486 1.00 82.44 140 PRO A CA 1
ATOM 1113 C C . PRO A 1 140 ? -2.500 -14.167 -17.429 1.00 82.44 140 PRO A C 1
ATOM 1115 O O . PRO A 1 140 ? -2.103 -13.002 -17.509 1.00 82.44 140 PRO A O 1
ATOM 1118 N N . ASP A 1 141 ? -1.955 -15.165 -18.133 1.00 77.31 141 ASP A N 1
ATOM 1119 C CA . ASP A 1 141 ? -0.760 -14.996 -18.981 1.00 77.31 141 ASP A CA 1
ATOM 1120 C C . ASP A 1 141 ? -0.951 -13.942 -20.085 1.00 77.31 141 ASP A C 1
ATOM 1122 O O . ASP A 1 141 ? -0.056 -13.146 -20.348 1.00 77.31 141 ASP A O 1
ATOM 1126 N N . ASP A 1 142 ? -2.143 -13.894 -20.675 1.00 75.19 142 ASP A N 1
ATOM 1127 C CA . ASP A 1 142 ? -2.550 -12.989 -21.756 1.00 75.19 142 ASP A CA 1
ATOM 1128 C C . ASP A 1 142 ? -2.674 -11.516 -21.331 1.00 75.19 142 ASP A C 1
ATOM 1130 O O . ASP A 1 142 ? -2.561 -10.611 -22.155 1.00 75.19 142 ASP A O 1
ATOM 1134 N N . THR A 1 143 ? -2.875 -11.246 -20.040 1.00 67.94 143 THR A N 1
ATOM 1135 C CA . THR A 1 143 ? -3.017 -9.874 -19.518 1.00 67.94 143 THR A CA 1
ATOM 1136 C C . THR A 1 143 ? -1.687 -9.180 -19.216 1.00 67.94 143 THR A C 1
ATOM 1138 O O . THR A 1 143 ? -1.671 -7.965 -18.992 1.00 67.94 143 THR A O 1
ATOM 1141 N N . TYR A 1 144 ? -0.579 -9.931 -19.217 1.00 63.97 144 TYR A N 1
ATOM 1142 C CA . TYR A 1 144 ? 0.748 -9.433 -18.851 1.00 63.97 144 TYR A CA 1
ATOM 1143 C C . TYR A 1 144 ? 1.551 -8.878 -20.035 1.00 63.97 144 TYR A C 1
ATOM 1145 O O . TYR A 1 144 ? 2.430 -8.046 -19.829 1.00 63.97 144 TYR A O 1
ATOM 1153 N N . ASP A 1 145 ? 1.247 -9.278 -21.272 1.00 60.34 145 ASP A N 1
ATOM 1154 C CA . ASP A 1 145 ? 2.069 -8.917 -22.438 1.00 60.34 145 ASP A CA 1
ATOM 1155 C C . ASP A 1 145 ? 2.105 -7.407 -22.734 1.00 60.34 145 ASP A C 1
ATOM 1157 O O . ASP A 1 145 ? 3.074 -6.922 -23.308 1.00 60.34 145 ASP A O 1
ATOM 1161 N N . GLN A 1 146 ? 1.112 -6.639 -22.277 1.00 61.09 146 GLN A N 1
ATOM 1162 C CA . GLN A 1 146 ? 1.115 -5.170 -22.369 1.00 61.09 146 GLN A CA 1
ATOM 1163 C C . GLN A 1 146 ? 2.079 -4.476 -21.383 1.00 61.09 146 GLN A C 1
ATOM 1165 O O . GLN A 1 146 ? 2.241 -3.260 -21.447 1.00 61.09 146 GLN A O 1
ATOM 1170 N N . PHE A 1 147 ? 2.666 -5.225 -20.442 1.00 63.31 147 PHE A N 1
ATOM 1171 C CA . PHE A 1 147 ? 3.550 -4.725 -19.382 1.00 63.31 147 PHE A CA 1
ATOM 1172 C C . PHE A 1 147 ? 4.984 -5.278 -19.479 1.00 63.31 147 PHE A C 1
ATOM 1174 O O . PHE A 1 147 ? 5.761 -5.099 -18.539 1.00 63.31 147 PHE A O 1
ATOM 1181 N N . LYS A 1 148 ? 5.311 -5.978 -20.573 1.00 53.12 148 LYS A N 1
ATOM 1182 C CA . LYS A 1 148 ? 6.678 -6.391 -20.924 1.00 53.12 148 LYS A CA 1
ATOM 1183 C C . LYS A 1 148 ? 7.455 -5.276 -21.608 1.00 53.12 148 LYS A C 1
ATOM 1185 O O . LYS A 1 148 ? 6.826 -4.480 -22.338 1.00 53.12 148 LYS A O 1
#

Sequence (148 aa):
MTLAGGLGLEPFGVELHEGRAEAARTAVAQLLAARPVGATPSITAPTTRILHDSYHNLVTSRGGYNLLYLNSPYDHDDEDGGDRGDHGGRLEYQWLVHTRPWLQPGGLLLWVVPQHLLRLRKATRYILSWYDRVQVYRFPDDTYDQFK